Protein AF-A0AAD4BD67-F1 (afdb_monomer_lite)

Organism: NCBI:txid1328754

pLDDT: mean 85.81, std 10.61, range [54.81, 96.44]

Foldseek 3Di:
DDALLNQLVQQVVQLVVLVPPPPQPPDGSSPDDDDDDDDPLDDAPPPGHHLPPVCLPPPCDPVLVVDPSSVSRNNSNVVVVPDPDDDDDDDDPVVNVPVPVVVVVVCVSVVNDDDDPPCPVCPPPDDDDPDPVVVVVVCVVVQVVVCVVVVHDDDDDDDDD

Secondary structure (DSSP, 8-state):
--BHHHHHHHHHHHHHHTTTSTTT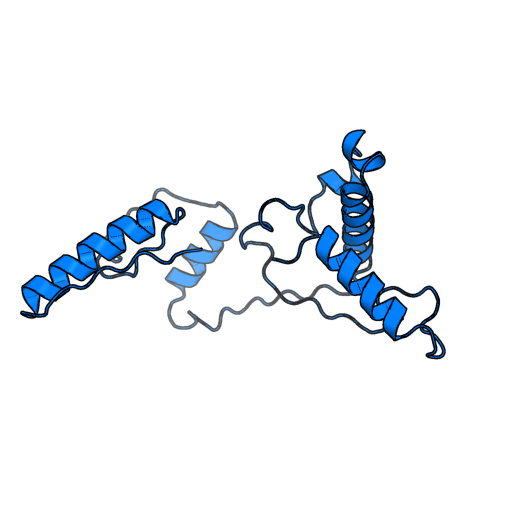TTSGGGG--------TTSPPPTTS-BTT-THHHH---HHHHH-HHHHHHHHHHHHHHT----------STTTT-HHHHHHHHHHHTT-PPP--GGGGGTTSPPP-S-HHHHHHHHHHHHHHHHHHHT----------

Sequence (161 aa):
MVSAELLCQISERISQAKQACPGAAGKPFGGINIIYAGDLGQLRPVASSALYASNLLGRLAPSTKESIRGHRGLFGAALWQQLTHVIELKQNVRAITDPFYVDLLNRFRRLQLDAPTEYQTLCDAPVIFGSRRLRDLYNTIRARQFAEQTN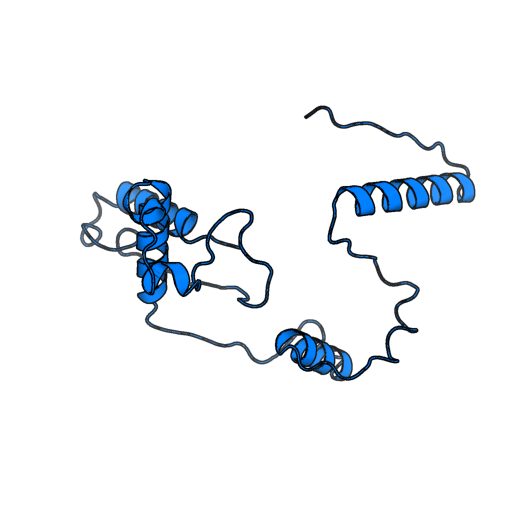QTYHFYLARD

Radius of gyration: 22.87 Å; chains: 1; bounding box: 49×38×62 Å

Structure (mmCIF, N/CA/C/O backbone):
data_AF-A0AAD4BD67-F1
#
_entry.id   AF-A0AAD4BD67-F1
#
loop_
_atom_site.group_PDB
_atom_site.id
_atom_site.type_symbol
_atom_site.label_atom_id
_atom_site.label_alt_id
_atom_site.label_comp_id
_atom_site.label_asym_id
_atom_site.label_entity_id
_atom_site.label_seq_id
_atom_site.pdbx_PDB_ins_code
_atom_site.Cartn_x
_atom_site.Cartn_y
_atom_site.Cartn_z
_atom_site.occupancy
_atom_site.B_iso_or_equiv
_atom_site.auth_seq_id
_atom_site.auth_comp_id
_atom_site.auth_asym_id
_atom_site.auth_atom_id
_atom_site.pdbx_PDB_model_num
ATOM 1 N N . MET A 1 1 ? 0.071 1.001 -0.636 1.00 82.44 1 MET A N 1
ATOM 2 C CA . MET A 1 1 ? 0.049 1.106 -2.112 1.00 82.44 1 MET A CA 1
ATOM 3 C C . MET A 1 1 ? 1.441 0.937 -2.660 1.00 82.44 1 MET A C 1
ATOM 5 O O . MET A 1 1 ? 2.396 1.316 -1.995 1.00 82.44 1 MET A O 1
ATOM 9 N N . VAL A 1 2 ? 1.530 0.441 -3.887 1.00 90.12 2 VAL A N 1
ATOM 10 C CA . VAL A 1 2 ? 2.770 0.411 -4.660 1.00 90.12 2 VAL A CA 1
ATOM 11 C C . VAL A 1 2 ? 2.937 1.751 -5.374 1.00 90.12 2 VAL A C 1
ATOM 13 O O . VAL A 1 2 ? 1.989 2.251 -5.982 1.00 90.12 2 VAL A O 1
ATOM 16 N N . SER A 1 3 ? 4.120 2.351 -5.271 1.00 92.81 3 SER A N 1
ATOM 17 C CA . SER A 1 3 ? 4.479 3.526 -6.061 1.00 92.81 3 SER A CA 1
ATOM 18 C C . SER A 1 3 ? 5.110 3.142 -7.393 1.00 92.81 3 SER A C 1
ATOM 20 O O . SER A 1 3 ? 5.623 2.034 -7.553 1.00 92.81 3 SER A O 1
ATOM 22 N N . ALA A 1 4 ? 5.129 4.081 -8.338 1.00 92.19 4 ALA A N 1
ATOM 23 C CA . ALA A 1 4 ? 5.820 3.887 -9.610 1.00 92.19 4 ALA A CA 1
ATOM 24 C C . ALA A 1 4 ? 7.319 3.607 -9.416 1.00 92.19 4 ALA A C 1
ATOM 26 O O . ALA A 1 4 ? 7.874 2.683 -10.003 1.00 92.19 4 ALA A O 1
ATOM 27 N N . GLU A 1 5 ? 7.952 4.329 -8.495 1.00 92.75 5 GLU A N 1
ATOM 28 C CA . GLU A 1 5 ? 9.361 4.137 -8.142 1.00 92.75 5 GLU A CA 1
ATOM 29 C C . GLU A 1 5 ? 9.639 2.709 -7.649 1.00 92.75 5 GLU A C 1
ATOM 31 O O . GLU A 1 5 ? 10.611 2.086 -8.077 1.00 92.75 5 GLU A O 1
ATOM 36 N N . LEU A 1 6 ? 8.772 2.179 -6.778 1.00 94.81 6 LEU A N 1
ATOM 37 C CA . LEU A 1 6 ? 8.898 0.822 -6.252 1.00 94.81 6 LEU A CA 1
ATOM 38 C C . LEU A 1 6 ? 8.665 -0.228 -7.344 1.00 94.81 6 LEU A C 1
ATOM 40 O O . LEU A 1 6 ? 9.394 -1.213 -7.404 1.00 94.81 6 LEU A O 1
ATOM 44 N N . LEU A 1 7 ? 7.687 -0.018 -8.231 1.00 95.06 7 LEU A N 1
ATOM 45 C CA . LEU A 1 7 ? 7.420 -0.948 -9.328 1.00 95.06 7 LEU A CA 1
ATOM 46 C C . LEU A 1 7 ? 8.609 -1.059 -10.290 1.00 95.06 7 LEU A C 1
ATOM 48 O O . LEU A 1 7 ? 8.975 -2.162 -10.695 1.00 95.06 7 LEU A O 1
ATOM 52 N N . CYS A 1 8 ? 9.241 0.074 -10.606 1.00 95.00 8 CYS A N 1
ATOM 53 C CA . CYS A 1 8 ? 10.472 0.106 -11.389 1.00 95.00 8 CYS A CA 1
ATOM 54 C C . CYS A 1 8 ? 11.573 -0.729 -10.719 1.00 95.00 8 CYS A C 1
ATOM 56 O O . CYS A 1 8 ? 12.133 -1.617 -11.359 1.00 95.00 8 CYS A O 1
ATOM 58 N N . GLN A 1 9 ? 11.808 -0.530 -9.418 1.00 95.94 9 GLN A N 1
ATOM 59 C CA . GLN A 1 9 ? 12.798 -1.310 -8.669 1.00 95.94 9 GLN A CA 1
ATOM 60 C C . GLN A 1 9 ? 12.484 -2.810 -8.673 1.00 95.94 9 GLN A C 1
ATOM 62 O O . GLN A 1 9 ? 13.386 -3.620 -8.867 1.00 95.94 9 GLN A O 1
ATOM 67 N N . ILE A 1 10 ? 11.218 -3.197 -8.492 1.00 96.06 10 ILE A N 1
ATOM 68 C CA . ILE A 1 10 ? 10.801 -4.604 -8.553 1.00 96.06 10 ILE A CA 1
ATOM 69 C C . ILE A 1 10 ? 11.133 -5.196 -9.927 1.00 96.06 10 ILE A C 1
ATOM 71 O O . ILE A 1 10 ? 11.765 -6.250 -9.997 1.00 96.06 10 ILE A O 1
ATOM 75 N N . SER A 1 11 ? 10.771 -4.509 -11.016 1.00 96.44 11 SER A N 1
ATOM 76 C CA . SER A 1 11 ? 11.096 -4.962 -12.372 1.00 96.44 11 SER A CA 1
ATOM 77 C C . SER A 1 11 ? 12.604 -5.094 -12.576 1.00 96.44 11 SER A C 1
ATOM 79 O O . SER A 1 11 ? 13.051 -6.125 -13.067 1.00 96.44 11 SER A O 1
ATOM 81 N N . GLU A 1 12 ? 13.396 -4.096 -12.173 1.00 95.62 12 GLU A N 1
ATOM 82 C CA . GLU A 1 12 ? 14.861 -4.129 -12.283 1.00 95.62 12 GLU A CA 1
ATOM 83 C C . GLU A 1 12 ? 15.453 -5.347 -11.566 1.00 95.62 12 GLU A C 1
ATOM 85 O O . GLU A 1 12 ? 16.243 -6.084 -12.155 1.00 95.62 12 GLU A O 1
ATOM 90 N N . ARG A 1 13 ? 15.050 -5.593 -10.312 1.00 96.38 13 ARG A N 1
ATOM 91 C CA . ARG A 1 13 ? 15.582 -6.702 -9.506 1.00 96.38 13 ARG A CA 1
ATOM 92 C C . ARG A 1 13 ? 15.195 -8.065 -10.066 1.00 96.38 13 ARG A C 1
ATOM 94 O O . ARG A 1 13 ? 16.034 -8.961 -10.099 1.00 96.38 13 ARG A O 1
ATOM 101 N N . ILE A 1 14 ? 13.961 -8.221 -10.542 1.00 95.88 14 ILE A N 1
ATOM 102 C CA . ILE A 1 14 ? 13.519 -9.476 -11.161 1.00 95.88 14 ILE A CA 1
ATOM 103 C C . ILE A 1 14 ? 14.236 -9.691 -12.497 1.00 95.88 14 ILE A C 1
ATOM 105 O O . ILE A 1 14 ? 14.739 -10.786 -12.748 1.00 95.88 14 ILE A O 1
ATOM 109 N N . SER A 1 15 ? 14.341 -8.656 -13.335 1.00 95.25 15 SER A N 1
ATOM 110 C CA . SER A 1 15 ? 15.084 -8.737 -14.594 1.00 95.25 15 SER A CA 1
ATOM 111 C C . SER A 1 15 ? 16.546 -9.107 -14.356 1.00 95.25 15 SER A C 1
ATOM 113 O O . SER A 1 15 ? 17.064 -9.959 -15.068 1.00 95.25 15 SER A O 1
ATOM 115 N N . GLN A 1 16 ? 17.190 -8.532 -13.331 1.00 94.62 16 GLN A N 1
ATOM 116 C CA . GLN A 1 16 ? 18.556 -8.880 -12.922 1.00 94.62 16 GLN A CA 1
ATOM 117 C C . GLN A 1 16 ? 18.684 -10.346 -12.506 1.00 94.62 16 GLN A C 1
ATOM 119 O O . GLN A 1 16 ? 19.558 -11.050 -13.005 1.00 94.62 16 GLN A O 1
ATOM 124 N N . ALA A 1 17 ? 17.781 -10.832 -11.656 1.00 94.75 17 ALA A N 1
ATOM 125 C CA . ALA A 1 17 ? 17.794 -12.222 -11.208 1.00 94.75 17 ALA A CA 1
ATOM 126 C C . ALA A 1 17 ? 17.586 -13.228 -12.356 1.00 94.75 17 ALA A C 1
ATOM 128 O O . ALA A 1 17 ? 18.055 -14.360 -12.278 1.00 94.75 17 ALA A O 1
ATOM 129 N N . LYS A 1 18 ? 16.896 -12.826 -13.430 1.00 94.56 18 LYS A N 1
ATOM 130 C CA . LYS A 1 18 ? 16.558 -13.693 -14.568 1.00 94.56 18 LYS A CA 1
ATOM 131 C C . LYS A 1 18 ? 17.461 -13.517 -15.790 1.00 94.56 18 LYS A C 1
ATOM 133 O O . LYS A 1 18 ? 17.164 -14.113 -16.820 1.00 94.56 18 LYS A O 1
ATOM 138 N N . GLN A 1 19 ? 18.549 -12.746 -15.715 1.00 89.00 19 GLN A N 1
ATOM 139 C CA . GLN A 1 19 ? 19.377 -12.423 -16.892 1.00 89.00 19 GLN A CA 1
ATOM 140 C C . GLN A 1 19 ? 19.888 -13.655 -17.655 1.00 89.00 19 GLN A C 1
ATOM 142 O O . GLN A 1 19 ? 19.953 -13.623 -18.879 1.00 89.00 19 GLN A O 1
ATOM 147 N N . ALA A 1 20 ? 20.207 -14.745 -16.951 1.00 89.88 20 ALA A N 1
ATOM 148 C CA . ALA A 1 20 ? 20.696 -15.984 -17.557 1.00 89.88 20 ALA A CA 1
ATOM 149 C C . ALA A 1 20 ? 19.585 -16.871 -18.158 1.00 89.88 20 ALA A C 1
ATOM 151 O O . ALA A 1 20 ? 19.879 -17.877 -18.801 1.00 89.88 20 ALA A O 1
ATOM 152 N N . CYS A 1 21 ? 18.307 -16.542 -17.944 1.00 90.81 21 CYS A N 1
ATOM 153 C CA . CYS A 1 21 ? 17.197 -17.337 -18.455 1.00 90.81 21 CYS A CA 1
ATOM 154 C C . CYS A 1 21 ? 16.932 -17.023 -19.941 1.00 90.81 21 CYS A C 1
ATOM 156 O O . CYS A 1 21 ? 16.760 -15.851 -20.300 1.00 90.81 21 CYS A O 1
ATOM 158 N N . PRO A 1 22 ? 16.789 -18.045 -20.806 1.00 88.56 22 PRO A N 1
ATOM 159 C CA . PRO A 1 22 ? 16.344 -17.849 -22.181 1.00 88.56 22 PRO A CA 1
ATOM 160 C C . PRO A 1 22 ? 15.022 -17.072 -22.239 1.00 88.56 22 PRO A C 1
ATOM 162 O O . PRO A 1 22 ? 14.064 -17.384 -21.534 1.00 88.56 22 PRO A O 1
ATOM 165 N N . GLY A 1 23 ? 14.972 -16.033 -23.074 1.00 84.81 23 GLY A N 1
ATOM 166 C CA . GLY A 1 23 ? 13.769 -15.222 -23.277 1.00 84.81 23 GLY A CA 1
ATOM 167 C C . GLY A 1 23 ? 13.478 -14.163 -22.205 1.00 84.81 23 GLY A C 1
ATOM 168 O O . GLY A 1 23 ? 12.449 -13.496 -22.334 1.00 84.81 23 GLY A O 1
ATOM 169 N N . ALA A 1 24 ? 14.348 -13.981 -21.203 1.00 89.44 24 ALA A N 1
ATOM 170 C CA . ALA A 1 24 ? 14.218 -12.943 -20.171 1.00 89.44 24 ALA A CA 1
ATOM 171 C C . ALA A 1 24 ? 14.899 -11.611 -20.538 1.00 89.44 24 ALA A C 1
ATOM 173 O O . ALA A 1 24 ? 14.484 -10.551 -20.064 1.00 89.44 24 ALA A O 1
ATOM 174 N N . ALA A 1 25 ? 15.936 -11.656 -21.380 1.00 86.62 25 ALA A N 1
ATOM 175 C CA . ALA A 1 25 ? 16.728 -10.486 -21.748 1.00 86.62 25 ALA A CA 1
ATOM 176 C C . ALA A 1 25 ? 15.862 -9.381 -22.380 1.00 86.62 25 ALA A C 1
ATOM 178 O O . ALA A 1 25 ? 15.068 -9.634 -23.285 1.00 86.62 25 ALA A O 1
ATOM 179 N N . GLY A 1 26 ? 16.011 -8.152 -21.876 1.00 85.56 26 GLY A N 1
ATOM 180 C CA . GLY A 1 26 ? 15.312 -6.966 -22.381 1.00 85.56 26 GLY A CA 1
ATOM 181 C C . GLY A 1 26 ? 13.809 -6.903 -22.084 1.00 85.56 26 GLY A C 1
ATOM 182 O O . GLY A 1 26 ? 13.175 -5.912 -22.438 1.00 85.56 26 GLY A O 1
ATOM 183 N N . LYS A 1 27 ? 13.222 -7.913 -21.426 1.00 92.25 27 LYS A N 1
ATOM 184 C CA . LYS A 1 27 ? 11.793 -7.913 -21.095 1.00 92.25 27 LYS A CA 1
ATOM 185 C C . LYS A 1 27 ? 11.526 -7.304 -19.711 1.00 92.25 27 LYS A C 1
ATOM 187 O O . LYS A 1 27 ? 12.299 -7.551 -18.777 1.00 92.25 27 LYS A O 1
ATOM 192 N N . PRO A 1 28 ? 10.416 -6.560 -19.544 1.00 92.88 28 PRO A N 1
ATOM 193 C CA . PRO A 1 28 ? 9.897 -6.181 -18.231 1.00 92.88 28 PRO A CA 1
ATOM 194 C C . PRO A 1 28 ? 9.819 -7.388 -17.294 1.00 92.88 28 PRO A C 1
ATOM 196 O O . PRO A 1 28 ? 9.441 -8.479 -17.726 1.00 92.88 28 PRO A O 1
ATOM 199 N N . PHE A 1 29 ? 10.195 -7.202 -16.027 1.00 95.12 29 PHE A N 1
ATOM 200 C CA . PHE A 1 29 ? 10.187 -8.256 -15.004 1.00 95.12 29 PHE A CA 1
ATOM 201 C C . PHE A 1 29 ? 10.905 -9.559 -15.427 1.00 95.12 29 PHE A C 1
ATOM 203 O O . PHE A 1 29 ? 10.522 -10.656 -15.026 1.00 95.12 29 PHE A O 1
ATOM 210 N N . GLY A 1 30 ? 11.918 -9.481 -16.292 1.00 94.81 30 GLY A N 1
ATOM 211 C CA . GLY A 1 30 ? 12.613 -10.656 -16.825 1.00 94.81 30 GLY A CA 1
ATOM 212 C C . GLY A 1 30 ? 11.690 -11.632 -17.564 1.00 94.81 30 GLY A C 1
ATOM 213 O O . GLY A 1 30 ? 11.921 -12.842 -17.532 1.00 94.81 30 GLY A O 1
ATOM 214 N N . GLY A 1 31 ? 10.620 -11.124 -18.183 1.00 93.81 31 GLY A N 1
ATOM 215 C CA . GLY A 1 31 ? 9.692 -11.900 -19.004 1.00 93.81 31 GLY A CA 1
ATOM 216 C C . GLY A 1 31 ? 8.669 -12.731 -18.230 1.00 93.81 31 GLY A C 1
ATOM 217 O O . GLY A 1 31 ? 8.065 -13.619 -18.827 1.00 93.81 31 GLY A O 1
ATOM 218 N N . ILE A 1 32 ? 8.473 -12.487 -16.930 1.00 93.19 32 ILE A N 1
ATOM 219 C CA . ILE A 1 32 ? 7.404 -13.152 -16.171 1.00 93.19 32 ILE A CA 1
ATOM 220 C C . ILE A 1 32 ? 6.064 -12.436 -16.349 1.00 93.19 32 ILE A C 1
ATOM 222 O O . ILE A 1 32 ? 6.005 -11.218 -16.512 1.00 93.19 32 ILE A O 1
ATOM 226 N N . ASN A 1 33 ? 4.982 -13.202 -16.239 1.00 93.44 33 ASN A N 1
ATOM 227 C CA . ASN A 1 33 ? 3.638 -12.644 -16.175 1.00 93.44 33 ASN A CA 1
ATOM 228 C C . ASN A 1 33 ? 3.409 -12.003 -14.802 1.00 93.44 33 ASN A C 1
ATOM 230 O O . ASN A 1 33 ? 3.680 -12.622 -13.772 1.00 93.44 33 ASN A O 1
ATOM 234 N N . ILE A 1 34 ? 2.888 -10.777 -14.794 1.00 94.31 34 ILE A N 1
ATOM 235 C CA . ILE A 1 34 ? 2.567 -10.037 -13.573 1.00 94.31 34 ILE A CA 1
ATOM 236 C C . ILE A 1 34 ? 1.056 -9.895 -13.454 1.00 94.31 34 ILE A C 1
ATOM 238 O O . ILE A 1 34 ? 0.393 -9.431 -14.379 1.00 94.31 34 ILE A O 1
ATOM 242 N N . ILE A 1 35 ? 0.528 -10.257 -12.286 1.00 95.25 35 ILE A N 1
ATOM 243 C CA . ILE A 1 35 ? -0.860 -10.002 -11.908 1.00 95.25 35 ILE A CA 1
ATOM 244 C C . ILE A 1 35 ? -0.848 -8.919 -10.836 1.00 95.25 35 ILE A C 1
ATOM 246 O O . ILE A 1 35 ? -0.312 -9.113 -9.745 1.00 95.25 35 ILE A O 1
ATOM 250 N N . TYR A 1 36 ? -1.455 -7.779 -11.150 1.00 92.81 36 TYR A N 1
ATOM 251 C CA . TYR A 1 36 ? -1.698 -6.724 -10.178 1.00 92.81 36 TYR A CA 1
ATOM 252 C C . TYR A 1 36 ? -3.080 -6.924 -9.567 1.00 92.81 36 TYR A C 1
ATOM 254 O O . TYR A 1 36 ? -4.066 -7.056 -10.287 1.00 92.81 36 TYR A O 1
ATOM 262 N N . ALA A 1 37 ? -3.154 -6.911 -8.241 1.00 94.25 37 ALA A N 1
ATOM 263 C CA . ALA A 1 37 ? -4.412 -6.963 -7.513 1.00 94.25 37 ALA A CA 1
ATOM 264 C C . ALA A 1 37 ? -4.430 -5.854 -6.464 1.00 94.25 37 ALA A C 1
ATOM 266 O O . ALA A 1 37 ? -3.453 -5.640 -5.744 1.00 94.25 37 ALA A O 1
ATOM 267 N N . GLY A 1 38 ? -5.540 -5.130 -6.387 1.00 92.06 38 GLY A N 1
ATOM 268 C CA . GLY A 1 38 ? -5.689 -4.046 -5.434 1.00 92.06 38 GLY A CA 1
ATOM 269 C C . GLY A 1 38 ? -6.871 -3.150 -5.746 1.00 92.06 38 GLY A C 1
ATOM 270 O O . GLY A 1 38 ? -7.643 -3.393 -6.670 1.00 92.06 38 GLY A O 1
ATOM 271 N N . ASP A 1 39 ? -6.980 -2.095 -4.952 1.00 90.44 39 ASP A N 1
ATOM 272 C CA . ASP A 1 39 ? -8.042 -1.113 -5.057 1.00 90.44 39 ASP A CA 1
ATOM 273 C C . ASP A 1 39 ? -7.443 0.292 -5.253 1.00 90.44 39 ASP A C 1
ATOM 275 O O . ASP A 1 39 ? -6.734 0.809 -4.388 1.00 90.44 39 ASP A O 1
ATOM 279 N N . LEU A 1 40 ? -7.743 0.912 -6.401 1.00 87.31 40 LEU A N 1
ATOM 280 C CA . LEU A 1 40 ? -7.269 2.253 -6.767 1.00 87.31 40 LEU A CA 1
ATOM 281 C C . LEU A 1 40 ? -7.924 3.386 -5.958 1.00 87.31 40 LEU A C 1
ATOM 283 O O . LEU A 1 40 ? -7.381 4.487 -5.934 1.00 87.31 40 LEU A O 1
ATOM 287 N N . GLY A 1 41 ? -9.056 3.120 -5.298 1.00 84.31 41 GLY A N 1
ATOM 288 C CA . GLY A 1 41 ? -9.750 4.055 -4.407 1.00 84.31 41 GLY A CA 1
ATOM 289 C C . GLY A 1 41 ? -9.174 4.108 -2.989 1.00 84.31 41 GLY A C 1
ATOM 290 O O . GLY A 1 41 ? -9.680 4.847 -2.150 1.00 84.31 41 GLY A O 1
ATOM 291 N N . GLN A 1 42 ? -8.130 3.327 -2.697 1.00 86.00 42 GLN A N 1
ATOM 292 C CA . GLN A 1 42 ? -7.402 3.450 -1.437 1.00 86.00 42 GLN A CA 1
ATOM 293 C C . GLN A 1 42 ? -6.541 4.730 -1.416 1.00 86.00 42 GLN A C 1
ATOM 295 O O . GLN A 1 42 ? -6.480 5.484 -2.387 1.00 86.00 42 GLN A O 1
ATOM 300 N N . LEU A 1 43 ? -5.851 4.980 -0.295 1.00 89.12 43 LEU A N 1
ATOM 301 C CA . LEU A 1 43 ? -4.894 6.088 -0.162 1.00 89.12 43 LEU A CA 1
ATOM 302 C C . LEU A 1 43 ? -3.850 6.094 -1.304 1.00 89.12 43 LEU A C 1
ATOM 304 O O . LEU A 1 43 ? -3.723 5.166 -2.096 1.00 89.12 43 LEU A O 1
ATOM 308 N N . ARG A 1 44 ? -3.062 7.158 -1.424 1.00 89.56 44 ARG A N 1
ATOM 309 C CA . ARG A 1 44 ? -1.911 7.155 -2.343 1.00 89.56 44 ARG A CA 1
ATOM 310 C C . ARG A 1 44 ? -0.670 6.611 -1.627 1.00 89.56 44 ARG A C 1
ATOM 312 O O . ARG A 1 44 ? -0.627 6.655 -0.396 1.00 89.56 44 ARG A O 1
ATOM 319 N N . PRO A 1 45 ? 0.347 6.110 -2.357 1.00 90.69 45 PRO A N 1
ATOM 320 C CA . PRO A 1 45 ? 1.639 5.800 -1.753 1.00 90.69 45 PRO A CA 1
ATOM 321 C C . PRO A 1 45 ? 2.167 6.987 -0.938 1.00 90.69 45 PRO A C 1
ATOM 323 O O . PRO A 1 45 ? 2.054 8.139 -1.358 1.00 90.69 45 PRO A O 1
ATOM 326 N N . VAL A 1 46 ? 2.743 6.710 0.231 1.00 87.75 46 VAL A N 1
ATOM 327 C CA . VAL A 1 46 ? 3.250 7.761 1.120 1.00 87.75 46 VAL A CA 1
ATOM 328 C C . VAL A 1 46 ? 4.457 8.434 0.475 1.00 87.75 46 VAL A C 1
ATOM 330 O O . VAL A 1 46 ? 5.401 7.758 0.069 1.00 87.75 46 VAL A O 1
ATOM 333 N N . ALA A 1 47 ? 4.413 9.767 0.387 1.00 83.62 47 ALA A N 1
ATOM 334 C CA . ALA A 1 47 ? 5.494 10.612 -0.122 1.00 83.62 47 ALA A CA 1
ATOM 335 C C . ALA A 1 47 ? 6.043 10.199 -1.501 1.00 83.62 47 ALA A C 1
ATOM 337 O O . ALA A 1 47 ? 7.199 10.485 -1.799 1.00 83.62 47 ALA A O 1
ATOM 338 N N . SER A 1 48 ? 5.251 9.518 -2.334 1.00 82.62 48 SER A N 1
ATOM 339 C CA . SER A 1 48 ? 5.675 8.968 -3.623 1.00 82.62 48 SER A CA 1
ATOM 340 C C . SER A 1 48 ? 4.528 8.994 -4.636 1.00 82.62 48 SER A C 1
ATOM 342 O O . SER A 1 48 ? 3.358 9.134 -4.276 1.00 82.62 48 SER A O 1
ATOM 344 N N . SER A 1 49 ? 4.862 8.880 -5.919 1.00 85.06 49 SER A N 1
ATOM 345 C CA . SER A 1 49 ? 3.885 8.967 -7.002 1.00 85.06 49 SER A CA 1
ATOM 346 C C . SER A 1 49 ? 3.105 7.661 -7.169 1.00 85.06 49 SER A C 1
ATOM 348 O O . SER A 1 49 ? 3.680 6.569 -7.237 1.00 85.06 49 SER A O 1
ATOM 350 N N . ALA A 1 50 ? 1.778 7.779 -7.259 1.00 87.69 50 ALA A N 1
ATOM 351 C CA . ALA A 1 50 ? 0.897 6.661 -7.585 1.00 87.69 50 ALA A CA 1
ATOM 352 C C . ALA A 1 50 ? 1.123 6.180 -9.028 1.00 87.69 50 ALA A C 1
ATOM 354 O O . ALA A 1 50 ? 1.447 6.974 -9.907 1.00 87.69 50 ALA A O 1
ATOM 355 N N . LEU A 1 51 ? 0.900 4.886 -9.274 1.00 86.38 51 LEU A N 1
ATOM 356 C CA . LEU A 1 51 ? 1.075 4.261 -10.594 1.00 86.38 51 LEU A CA 1
ATOM 357 C C . LEU A 1 51 ? 0.207 4.896 -11.687 1.00 86.38 51 LEU A C 1
ATOM 359 O O . LEU A 1 51 ? 0.635 5.040 -12.827 1.00 86.38 51 LEU A O 1
ATOM 363 N N . TYR A 1 52 ? -1.001 5.310 -11.315 1.00 81.12 52 TYR A N 1
ATOM 364 C CA . TYR A 1 52 ? -1.995 5.911 -12.200 1.00 81.12 52 TYR A CA 1
ATOM 365 C C . TYR A 1 52 ? -1.915 7.446 -12.252 1.00 81.12 52 TYR A C 1
ATOM 367 O O . TYR A 1 52 ? -2.819 8.094 -12.776 1.00 81.12 52 TYR A O 1
ATOM 375 N N . ALA A 1 53 ? -0.878 8.058 -11.670 1.00 77.75 53 ALA A N 1
ATOM 376 C CA . ALA A 1 53 ? -0.775 9.508 -11.615 1.00 77.75 53 ALA A CA 1
ATOM 377 C C . ALA A 1 53 ? -0.471 10.080 -13.014 1.00 77.75 53 ALA A C 1
ATOM 379 O O . ALA A 1 53 ? 0.632 9.939 -13.542 1.00 77.75 53 ALA A O 1
ATOM 380 N N . SER A 1 54 ? -1.461 10.746 -13.614 1.00 63.62 54 SER A N 1
ATOM 381 C CA . SER A 1 54 ? -1.384 11.313 -14.970 1.00 63.62 54 SER A CA 1
ATOM 382 C C . SER A 1 54 ? -0.305 12.390 -15.126 1.00 63.62 54 SER A C 1
ATOM 384 O O . SER A 1 54 ? 0.212 12.608 -16.222 1.00 63.62 54 SER A O 1
ATOM 386 N N . ASN A 1 55 ? 0.083 13.038 -14.025 1.00 64.75 55 ASN A N 1
ATOM 387 C CA . ASN A 1 55 ? 1.125 14.061 -13.996 1.00 64.75 55 ASN A CA 1
ATOM 388 C C . ASN A 1 55 ? 2.527 13.521 -14.321 1.00 64.75 55 ASN A C 1
ATOM 390 O O . ASN A 1 55 ? 3.342 14.290 -14.821 1.00 64.75 55 ASN A O 1
ATOM 394 N N . LEU A 1 56 ? 2.801 12.230 -14.096 1.00 60.97 56 LEU A N 1
ATOM 395 C CA . LEU A 1 56 ? 4.082 11.625 -14.468 1.00 60.97 56 LEU A CA 1
ATOM 396 C C . LEU A 1 56 ? 4.269 11.580 -15.989 1.00 60.97 56 LEU A C 1
ATOM 398 O O . LEU A 1 56 ? 5.375 11.784 -16.470 1.00 60.97 56 LEU A O 1
ATOM 402 N N . LEU A 1 57 ? 3.198 11.350 -16.752 1.00 63.66 57 LEU A N 1
ATOM 403 C CA . LEU A 1 57 ? 3.277 11.156 -18.204 1.00 63.66 57 LEU A CA 1
ATOM 404 C C . LEU A 1 57 ? 2.912 12.418 -19.002 1.00 63.66 57 LEU A C 1
ATOM 406 O O . LEU A 1 57 ? 3.457 12.636 -20.078 1.00 63.66 57 LEU A O 1
ATOM 410 N N . GLY A 1 58 ? 2.015 13.265 -18.483 1.00 58.84 58 GLY A N 1
ATOM 411 C CA . GLY A 1 58 ? 1.473 14.409 -19.228 1.00 58.84 58 GLY A CA 1
ATOM 412 C C . GLY A 1 58 ? 2.257 15.720 -19.103 1.00 58.84 58 GLY A C 1
ATOM 413 O O . GLY A 1 58 ? 2.170 16.566 -19.991 1.00 58.84 58 GLY A O 1
ATOM 414 N N . ARG A 1 59 ? 3.015 15.928 -18.016 1.00 59.03 59 ARG A N 1
ATOM 415 C CA . ARG A 1 59 ? 3.808 17.152 -17.789 1.00 59.03 59 ARG A CA 1
ATOM 416 C C . ARG A 1 59 ? 5.083 16.833 -17.018 1.00 59.03 59 ARG A C 1
ATOM 418 O O . ARG A 1 59 ? 5.118 16.900 -15.793 1.00 59.03 59 ARG A O 1
ATOM 425 N N . LEU A 1 60 ? 6.147 16.520 -17.756 1.00 63.94 60 LEU A N 1
ATOM 426 C CA . LEU A 1 60 ? 7.477 16.310 -17.190 1.00 63.94 60 LEU A CA 1
ATOM 427 C C . LEU A 1 60 ? 8.024 17.626 -16.626 1.00 63.94 60 LEU A C 1
ATOM 429 O O . LEU A 1 60 ? 8.588 18.436 -17.365 1.00 63.94 60 LEU A O 1
ATOM 433 N N . ALA A 1 61 ? 7.868 17.834 -15.319 1.00 66.12 61 ALA A N 1
ATOM 434 C CA . ALA A 1 61 ? 8.551 18.918 -14.626 1.00 66.12 61 ALA A CA 1
ATOM 435 C C . ALA A 1 61 ? 10.080 18.751 -14.778 1.00 66.12 61 ALA A C 1
ATOM 437 O O . ALA A 1 61 ? 10.561 17.612 -14.766 1.00 66.12 61 ALA A O 1
ATOM 438 N N . PRO A 1 62 ? 10.863 19.842 -14.877 1.00 60.97 62 PRO A N 1
ATOM 439 C CA . PRO A 1 62 ? 12.323 19.768 -15.007 1.00 60.97 62 PRO A CA 1
ATOM 440 C C . PRO A 1 62 ? 12.978 18.897 -13.922 1.00 60.97 62 PRO A C 1
ATOM 442 O O . PRO A 1 62 ? 13.770 18.010 -14.224 1.00 60.97 62 PRO A O 1
ATOM 445 N N . SER A 1 63 ? 12.513 19.018 -12.674 1.00 60.06 63 SER A N 1
ATOM 446 C CA . SER A 1 63 ? 12.971 18.216 -11.528 1.00 60.06 63 SER A CA 1
ATOM 447 C C . SER A 1 63 ? 12.736 16.702 -11.666 1.00 60.06 63 SER A C 1
ATOM 449 O O . SER A 1 63 ? 13.420 15.894 -11.033 1.00 60.06 63 SER A O 1
ATOM 451 N N . THR A 1 64 ? 11.778 16.289 -12.501 1.00 63.03 64 THR A N 1
ATOM 452 C CA . THR A 1 64 ? 11.509 14.872 -12.804 1.00 63.03 64 THR A CA 1
ATOM 453 C C . THR A 1 64 ? 12.490 14.325 -13.845 1.00 63.03 64 THR A C 1
ATOM 455 O O . THR A 1 64 ? 12.809 13.142 -13.801 1.00 63.03 64 THR A O 1
ATOM 458 N N . LYS A 1 65 ? 12.999 15.178 -14.745 1.00 64.94 65 LYS A N 1
ATOM 459 C CA . LYS A 1 65 ? 13.991 14.812 -15.772 1.00 64.94 65 LYS A CA 1
ATOM 460 C C . LYS A 1 65 ? 15.422 14.762 -15.233 1.00 64.94 65 LYS A C 1
ATOM 462 O O . LYS A 1 65 ? 16.272 14.105 -15.810 1.00 64.94 65 LYS A O 1
ATOM 467 N N . GLU A 1 66 ? 15.699 15.474 -14.146 1.00 71.94 66 GLU A N 1
ATOM 468 C CA . GLU A 1 66 ? 17.062 15.585 -13.610 1.00 71.94 66 GLU A CA 1
ATOM 469 C C . GLU A 1 66 ? 17.333 14.624 -12.444 1.00 71.94 66 GLU A C 1
ATOM 471 O O . GLU A 1 66 ? 18.485 14.391 -12.083 1.00 71.94 66 GLU A O 1
ATOM 476 N N . SER A 1 67 ? 16.294 14.019 -11.855 1.00 83.81 67 SER A N 1
ATOM 477 C CA . SER A 1 67 ? 16.445 13.136 -10.695 1.00 83.81 67 SER A CA 1
ATOM 478 C C . SER A 1 67 ? 16.312 11.651 -11.049 1.00 83.81 67 SER A C 1
ATOM 480 O O . SER A 1 67 ? 15.378 11.228 -11.729 1.00 83.81 67 SER A O 1
ATOM 482 N N . ILE A 1 68 ? 17.191 10.815 -10.476 1.00 84.44 68 ILE A N 1
ATOM 483 C CA . ILE A 1 68 ? 17.104 9.338 -10.551 1.00 84.44 68 ILE A CA 1
ATOM 484 C C . ILE A 1 68 ? 15.724 8.854 -10.092 1.00 84.44 68 ILE A C 1
ATOM 486 O O . ILE A 1 68 ? 15.138 7.933 -10.662 1.00 84.44 68 ILE A O 1
ATOM 490 N N . ARG A 1 69 ? 15.192 9.498 -9.051 1.00 84.56 69 ARG A N 1
ATOM 491 C CA . ARG A 1 69 ? 13.861 9.219 -8.523 1.00 84.56 69 ARG A CA 1
ATOM 492 C C . ARG A 1 69 ? 12.770 9.487 -9.563 1.00 84.56 69 ARG A C 1
ATOM 494 O O . ARG A 1 69 ? 11.909 8.631 -9.752 1.00 84.56 69 ARG A O 1
ATOM 501 N N . GLY A 1 70 ? 12.830 10.629 -10.247 1.00 84.12 70 GLY A N 1
ATOM 502 C CA . GLY A 1 70 ? 11.912 10.975 -11.328 1.00 84.12 70 GLY A CA 1
ATOM 503 C C . GLY A 1 70 ? 11.964 9.961 -12.468 1.00 84.12 70 GLY A C 1
ATOM 504 O O . GLY A 1 70 ? 10.922 9.430 -12.847 1.00 84.12 70 GLY A O 1
ATOM 505 N N . HIS A 1 71 ? 13.163 9.580 -12.918 1.00 87.12 71 HIS A N 1
ATOM 506 C CA . HIS A 1 71 ? 13.338 8.536 -13.934 1.00 87.12 71 HIS A CA 1
ATOM 507 C C . HIS A 1 71 ? 12.701 7.204 -13.533 1.00 87.12 71 HIS A C 1
ATOM 509 O O . HIS A 1 71 ? 11.933 6.635 -14.307 1.00 87.12 71 HIS A O 1
ATOM 515 N N . ARG A 1 72 ? 12.940 6.729 -12.304 1.00 90.50 72 ARG A N 1
ATOM 516 C CA . ARG A 1 72 ? 12.299 5.502 -11.800 1.00 90.50 72 ARG A CA 1
ATOM 517 C C . ARG A 1 72 ? 10.779 5.620 -11.750 1.00 90.50 72 ARG A C 1
ATOM 519 O O . ARG A 1 72 ? 10.083 4.666 -12.083 1.00 90.50 72 ARG A O 1
ATOM 526 N N . GLY A 1 73 ? 10.259 6.784 -11.365 1.00 89.69 73 GLY A N 1
ATOM 527 C CA . GLY A 1 73 ? 8.826 7.068 -11.414 1.00 89.69 73 GLY A CA 1
ATOM 528 C C . GLY A 1 73 ? 8.257 6.960 -12.832 1.00 89.69 73 GLY A C 1
ATOM 529 O O . GLY A 1 73 ? 7.220 6.332 -13.024 1.00 89.69 73 GLY A O 1
ATOM 530 N N . LEU A 1 74 ? 8.955 7.499 -13.833 1.00 88.50 74 LEU A N 1
ATOM 531 C CA . LEU A 1 74 ? 8.544 7.416 -15.238 1.00 88.50 74 LEU A CA 1
ATOM 532 C C . LEU A 1 74 ? 8.559 5.984 -15.765 1.00 88.50 74 LEU A C 1
ATOM 534 O O . LEU A 1 74 ? 7.564 5.538 -16.333 1.00 88.50 74 LEU A O 1
ATOM 538 N N . PHE A 1 75 ? 9.644 5.243 -15.531 1.00 90.19 75 PHE A N 1
ATOM 539 C CA . PHE A 1 75 ? 9.728 3.837 -15.929 1.00 90.19 75 PHE A CA 1
ATOM 540 C C . PHE A 1 75 ? 8.652 2.994 -15.244 1.00 90.19 75 PHE A C 1
ATOM 542 O O . PHE A 1 75 ? 7.994 2.192 -15.897 1.00 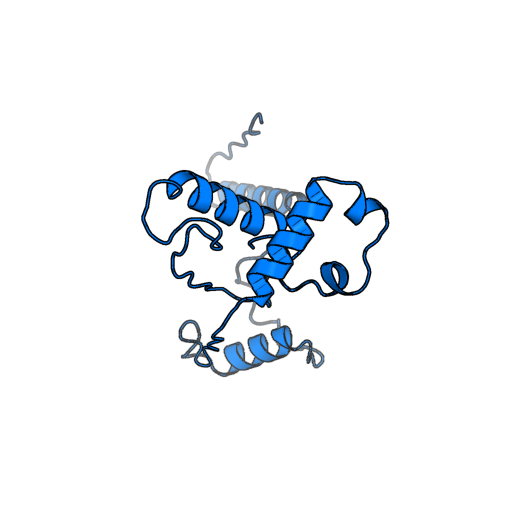90.19 75 PHE A O 1
ATOM 549 N N . GLY A 1 76 ? 8.413 3.212 -13.951 1.00 92.50 76 GLY A N 1
ATOM 550 C CA . GLY A 1 76 ? 7.340 2.546 -13.220 1.00 92.50 76 GLY A CA 1
ATOM 551 C C . GLY A 1 76 ? 5.950 2.828 -13.783 1.00 92.50 76 GLY A C 1
ATOM 552 O O . GLY A 1 76 ? 5.153 1.908 -13.947 1.00 92.50 76 GLY A O 1
ATOM 553 N N . ALA A 1 77 ? 5.659 4.087 -14.116 1.00 90.75 77 ALA A N 1
ATOM 554 C CA . ALA A 1 77 ? 4.395 4.456 -14.747 1.00 90.75 77 ALA A CA 1
ATOM 555 C C . ALA A 1 77 ? 4.260 3.830 -16.143 1.00 90.75 77 ALA A C 1
ATOM 557 O O . ALA A 1 77 ? 3.197 3.318 -16.480 1.00 90.75 77 ALA A O 1
ATOM 558 N N . ALA A 1 78 ? 5.338 3.800 -16.930 1.00 90.00 78 ALA A N 1
ATOM 559 C CA . ALA A 1 78 ? 5.352 3.142 -18.233 1.00 90.00 78 ALA A CA 1
ATOM 560 C C . ALA A 1 78 ? 5.110 1.627 -18.119 1.00 90.00 78 ALA A C 1
ATOM 562 O O . ALA A 1 78 ? 4.332 1.083 -18.896 1.00 90.00 78 ALA A O 1
ATOM 563 N N . LEU A 1 79 ? 5.704 0.954 -17.125 1.00 92.75 79 LEU A N 1
ATOM 564 C CA . LEU A 1 79 ? 5.446 -0.463 -16.835 1.00 92.75 79 LEU A CA 1
ATOM 565 C C . LEU A 1 79 ? 3.971 -0.717 -16.501 1.00 92.75 79 LEU A C 1
ATOM 567 O O . LEU A 1 79 ? 3.394 -1.694 -16.968 1.00 92.75 79 LEU A O 1
ATOM 571 N N . TRP A 1 80 ? 3.345 0.173 -15.728 1.00 92.12 80 TRP A N 1
ATOM 572 C CA . TRP A 1 80 ? 1.914 0.087 -15.429 1.00 92.12 80 TRP A CA 1
ATOM 573 C C . TRP A 1 80 ? 1.038 0.243 -16.684 1.00 92.12 80 TRP A C 1
ATOM 575 O O . TRP A 1 80 ? 0.030 -0.441 -16.814 1.00 92.12 80 TRP A O 1
ATOM 585 N N . GLN A 1 81 ? 1.426 1.087 -17.643 1.00 89.50 81 GLN A N 1
ATOM 586 C CA . GLN A 1 81 ? 0.685 1.250 -18.904 1.00 89.50 81 GLN A CA 1
ATOM 587 C C . GLN A 1 81 ? 0.803 0.041 -19.851 1.00 89.50 81 GLN A C 1
ATOM 589 O O . GLN A 1 81 ? 0.038 -0.056 -20.803 1.00 89.50 81 GLN A O 1
ATOM 594 N N . GLN A 1 82 ? 1.722 -0.898 -19.598 1.00 90.81 82 GLN A N 1
ATOM 595 C CA . GLN A 1 82 ? 1.874 -2.129 -20.391 1.00 90.81 82 GLN A CA 1
ATOM 596 C C . GLN A 1 82 ? 0.890 -3.240 -19.983 1.00 90.81 82 GLN A C 1
ATOM 598 O O . GLN A 1 82 ? 1.001 -4.373 -20.453 1.00 90.81 82 GLN A O 1
ATOM 603 N N . LEU A 1 83 ? -0.068 -2.941 -19.100 1.00 91.00 83 LEU A N 1
ATOM 604 C CA . LEU A 1 83 ? -1.163 -3.844 -18.766 1.00 91.00 83 LEU A CA 1
ATOM 605 C C . LEU A 1 83 ? -1.945 -4.242 -20.019 1.00 91.00 83 LEU A C 1
ATOM 607 O O . LEU A 1 83 ? -2.433 -3.398 -20.764 1.00 91.00 83 LEU A O 1
ATOM 611 N N . THR A 1 84 ? -2.113 -5.545 -20.212 1.00 95.50 84 THR A N 1
ATOM 612 C CA . THR A 1 84 ? -2.871 -6.100 -21.341 1.00 95.50 84 THR A CA 1
ATOM 613 C C . THR A 1 84 ? -4.325 -6.388 -20.987 1.00 95.50 84 THR A C 1
ATOM 615 O O . THR A 1 84 ? -5.181 -6.388 -21.864 1.00 95.50 84 THR A O 1
ATOM 618 N N . HIS A 1 85 ? -4.612 -6.627 -19.705 1.00 95.81 85 HIS A N 1
ATOM 619 C CA . HIS A 1 85 ? -5.933 -7.005 -19.216 1.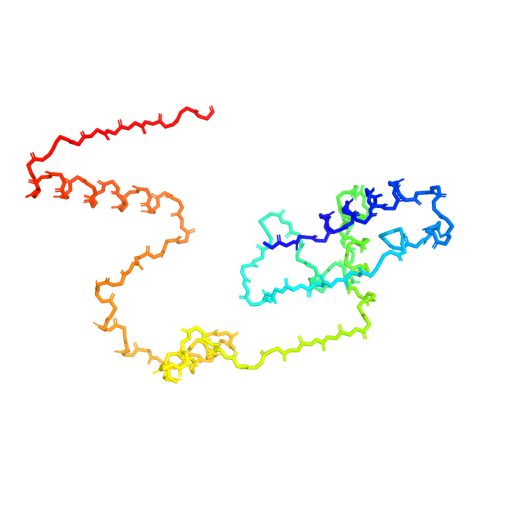00 95.81 85 HIS A CA 1
ATOM 620 C C . HIS A 1 85 ? -6.261 -6.230 -17.941 1.00 95.81 85 HIS A C 1
ATOM 622 O O . HIS A 1 85 ? -5.418 -6.084 -17.054 1.00 95.81 85 HIS A O 1
ATOM 628 N N . VAL A 1 86 ? -7.510 -5.778 -17.839 1.00 94.50 86 VAL A N 1
ATOM 629 C CA . VAL A 1 86 ? -8.067 -5.152 -16.638 1.00 94.50 86 VAL A CA 1
ATOM 630 C C . VAL A 1 86 ? -9.323 -5.921 -16.259 1.00 94.50 86 VAL A C 1
ATOM 632 O O . VAL A 1 86 ? -10.230 -6.071 -17.073 1.00 94.50 86 VAL A O 1
ATOM 635 N N . ILE A 1 87 ? -9.361 -6.424 -15.026 1.00 95.81 87 ILE A N 1
ATOM 636 C CA . ILE A 1 87 ? -10.490 -7.185 -14.487 1.00 95.81 87 ILE A CA 1
ATOM 637 C C . ILE A 1 87 ? -11.065 -6.397 -13.315 1.00 95.81 87 ILE A C 1
ATOM 639 O O . ILE A 1 87 ? -10.356 -6.100 -12.353 1.00 95.81 87 ILE A O 1
ATOM 643 N N . GLU A 1 88 ? -12.352 -6.067 -13.389 1.00 94.38 88 GLU A N 1
ATOM 644 C CA . GLU A 1 88 ? -13.068 -5.377 -12.319 1.00 94.38 88 GLU A CA 1
ATOM 645 C C . GLU A 1 88 ? -13.995 -6.352 -11.583 1.00 94.38 88 GLU A C 1
ATOM 647 O O . GLU A 1 88 ? -14.914 -6.923 -12.170 1.00 94.38 88 GLU A O 1
ATOM 652 N N . LEU A 1 89 ? -13.777 -6.520 -10.276 1.00 94.38 89 LEU A N 1
ATOM 653 C CA . LEU A 1 89 ? -14.659 -7.304 -9.412 1.00 94.38 89 LEU A CA 1
ATOM 654 C C . LEU A 1 89 ? -15.816 -6.425 -8.918 1.00 94.38 89 LEU A C 1
ATOM 656 O O . LEU A 1 89 ? -15.583 -5.365 -8.340 1.00 94.38 89 LEU A O 1
ATOM 660 N N . LYS A 1 90 ? -17.063 -6.865 -9.131 1.00 89.44 90 LYS A N 1
ATOM 661 C CA . LYS A 1 90 ? -18.274 -6.081 -8.807 1.00 89.44 90 LYS A CA 1
ATOM 662 C C . LYS A 1 90 ? -18.951 -6.469 -7.492 1.00 89.44 90 LYS A C 1
ATOM 664 O O . LYS A 1 90 ? -19.611 -5.636 -6.881 1.00 89.44 90 LYS A O 1
ATOM 669 N N . GLN A 1 91 ? -18.809 -7.718 -7.052 1.00 90.75 91 GLN A N 1
ATOM 670 C CA . GLN A 1 91 ? -19.516 -8.224 -5.877 1.00 90.75 91 GLN A CA 1
ATOM 671 C C . GLN A 1 91 ? -18.695 -8.015 -4.597 1.00 90.75 91 GLN A C 1
ATOM 673 O O . GLN A 1 91 ? -17.608 -8.574 -4.448 1.00 90.75 91 GLN A O 1
ATOM 678 N N . ASN A 1 92 ? -19.233 -7.242 -3.646 1.00 90.75 92 ASN A N 1
ATOM 679 C CA . ASN A 1 92 ? -18.645 -7.093 -2.315 1.00 90.75 92 ASN A CA 1
ATOM 680 C C . ASN A 1 92 ? -19.109 -8.235 -1.403 1.00 90.75 92 ASN A C 1
ATOM 682 O O . ASN A 1 92 ? -20.233 -8.238 -0.910 1.00 90.75 92 ASN A O 1
ATOM 686 N N . VAL A 1 93 ? -18.220 -9.197 -1.163 1.00 93.56 93 VAL A N 1
ATOM 687 C CA . VAL A 1 93 ? -18.507 -10.357 -0.306 1.00 93.56 93 VAL A CA 1
ATOM 688 C C . VAL A 1 93 ? -18.400 -10.055 1.194 1.00 93.56 93 VAL A C 1
ATOM 690 O O . VAL A 1 93 ? -18.942 -10.802 1.998 1.00 93.56 93 VAL A O 1
ATOM 693 N N . ARG A 1 94 ? -17.722 -8.968 1.595 1.00 91.38 94 ARG A N 1
ATOM 694 C CA . ARG A 1 94 ? -17.479 -8.635 3.012 1.00 91.38 94 ARG A CA 1
ATOM 695 C C . ARG A 1 94 ? -18.738 -8.138 3.714 1.00 91.38 94 ARG A C 1
ATOM 697 O O . ARG A 1 94 ? -18.954 -8.473 4.869 1.00 91.38 94 ARG A O 1
ATOM 704 N N . ALA A 1 95 ? -19.526 -7.324 3.023 1.00 90.62 95 ALA A N 1
ATOM 705 C CA . ALA A 1 95 ? -20.761 -6.742 3.541 1.00 90.62 95 ALA A CA 1
ATOM 706 C C . ALA A 1 95 ? -21.979 -7.224 2.739 1.00 90.62 95 ALA A C 1
ATOM 708 O O . ALA A 1 95 ? -22.928 -6.481 2.526 1.00 90.62 95 ALA A O 1
ATOM 709 N N . ILE A 1 96 ? -21.945 -8.473 2.260 1.00 91.62 96 ILE A N 1
ATOM 710 C CA . ILE A 1 96 ? -22.994 -9.022 1.389 1.00 91.62 96 ILE A CA 1
ATOM 711 C C . ILE A 1 96 ? -24.380 -9.026 2.052 1.00 91.62 96 ILE A C 1
ATOM 713 O O . ILE A 1 96 ? -25.392 -8.911 1.369 1.00 91.62 96 ILE A O 1
ATOM 717 N N . THR A 1 97 ? -24.421 -9.129 3.381 1.00 94.44 97 THR A N 1
ATOM 718 C CA . THR A 1 97 ? -25.646 -9.110 4.188 1.00 94.44 97 THR A CA 1
ATOM 719 C C . THR A 1 97 ? -26.160 -7.702 4.480 1.00 94.44 97 THR A C 1
ATOM 721 O O . THR A 1 97 ? -27.223 -7.573 5.077 1.00 94.44 97 THR A O 1
ATOM 724 N N . ASP A 1 98 ? -25.432 -6.656 4.079 1.00 90.25 98 ASP A N 1
ATOM 725 C CA . ASP A 1 98 ? -25.793 -5.258 4.319 1.00 90.25 98 ASP A CA 1
ATOM 726 C C . ASP A 1 98 ? -25.716 -4.437 3.015 1.00 90.25 98 ASP A C 1
ATOM 728 O O . ASP A 1 98 ? -24.736 -3.726 2.753 1.00 90.25 98 ASP A O 1
ATOM 732 N N . PRO A 1 99 ? -26.747 -4.540 2.152 1.00 88.50 99 PRO A N 1
ATOM 733 C CA . PRO A 1 99 ? -26.785 -3.825 0.879 1.00 88.50 99 PRO A CA 1
ATOM 734 C C . PRO A 1 99 ? -26.764 -2.302 1.039 1.00 88.50 99 PRO A C 1
ATOM 736 O O . PRO A 1 99 ? -26.208 -1.610 0.186 1.00 88.50 99 PRO A O 1
ATOM 739 N N . PHE A 1 100 ? -27.338 -1.782 2.129 1.00 85.44 100 PHE A N 1
A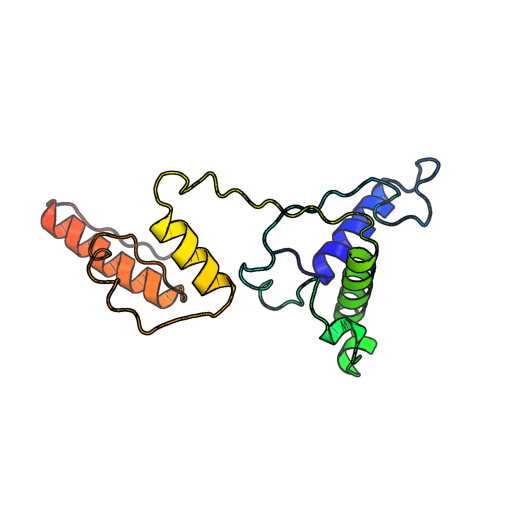TOM 740 C CA . PHE A 1 100 ? -27.359 -0.351 2.422 1.00 85.44 100 PHE A CA 1
ATOM 741 C C . PHE A 1 100 ? -25.945 0.171 2.691 1.00 85.44 100 PHE A C 1
ATOM 743 O O . PHE A 1 100 ? -25.516 1.157 2.090 1.00 85.44 100 PHE A O 1
ATOM 750 N N . TYR A 1 101 ? -25.176 -0.533 3.524 1.00 84.88 101 TYR A N 1
ATOM 751 C CA . TYR A 1 101 ? -23.783 -0.187 3.780 1.00 84.88 101 TYR A CA 1
ATOM 752 C C . TYR A 1 101 ? -22.916 -0.297 2.518 1.00 84.88 101 TYR A C 1
ATOM 754 O O . TYR A 1 101 ? -22.077 0.569 2.263 1.00 84.88 101 TYR A O 1
ATOM 762 N N . VAL A 1 102 ? -23.130 -1.323 1.686 1.00 89.19 102 VAL A N 1
ATOM 763 C CA . VAL A 1 102 ? -22.419 -1.460 0.402 1.00 89.19 102 VAL A CA 1
ATOM 764 C C . VAL A 1 102 ? -22.719 -0.287 -0.536 1.00 89.19 102 VAL A C 1
ATOM 766 O O . VAL A 1 102 ? -21.790 0.242 -1.151 1.00 89.19 102 VAL A O 1
ATOM 769 N N . ASP A 1 103 ? -23.979 0.142 -0.639 1.00 86.88 103 ASP A N 1
ATOM 770 C CA . ASP A 1 103 ? -24.355 1.316 -1.431 1.00 86.88 103 ASP A CA 1
ATOM 771 C C . ASP A 1 103 ? -23.688 2.595 -0.906 1.00 86.88 103 ASP A C 1
ATOM 773 O O . ASP A 1 103 ? -23.037 3.316 -1.667 1.00 86.88 103 ASP A O 1
ATOM 777 N N . LEU A 1 104 ? -23.743 2.819 0.409 1.00 84.75 104 LEU A N 1
ATOM 778 C CA . LEU A 1 104 ? -23.090 3.952 1.060 1.00 84.75 104 LEU A CA 1
ATOM 779 C C . LEU A 1 104 ? -21.583 3.993 0.749 1.00 84.75 104 LEU A C 1
ATOM 781 O O . LEU A 1 104 ? -21.059 5.029 0.334 1.00 84.75 104 LEU A O 1
ATOM 785 N N . LEU A 1 105 ? -20.874 2.865 0.874 1.00 86.62 105 LEU A N 1
ATOM 786 C CA . LEU A 1 105 ? -19.450 2.772 0.528 1.00 86.62 105 LEU A CA 1
ATOM 787 C C . LEU A 1 105 ? -19.183 3.083 -0.953 1.00 86.62 105 LEU A C 1
ATOM 789 O O . LEU A 1 105 ? -18.192 3.745 -1.280 1.00 86.62 105 LEU A O 1
ATOM 793 N N . ASN A 1 106 ? -20.056 2.632 -1.857 1.00 88.00 106 ASN A N 1
ATOM 794 C CA . ASN A 1 106 ? -19.944 2.926 -3.285 1.00 88.00 106 ASN A CA 1
ATOM 795 C C . ASN A 1 106 ? -20.162 4.417 -3.586 1.00 88.00 106 ASN A C 1
ATOM 797 O O . ASN A 1 106 ? -19.454 4.972 -4.431 1.00 88.00 106 ASN A O 1
ATOM 801 N N . ARG A 1 107 ? -21.076 5.080 -2.870 1.00 86.62 107 ARG A N 1
ATOM 802 C CA . ARG A 1 107 ? -21.288 6.534 -2.943 1.00 86.62 107 ARG A CA 1
ATOM 803 C C . ARG A 1 107 ? -20.071 7.313 -2.446 1.00 86.62 107 ARG A C 1
ATOM 805 O O . ARG A 1 107 ? -19.580 8.183 -3.170 1.00 86.62 107 ARG A O 1
ATOM 812 N N . PHE A 1 108 ? -19.495 6.935 -1.298 1.00 84.88 108 PHE A N 1
ATOM 813 C CA . PHE A 1 108 ? -18.230 7.504 -0.802 1.00 84.88 108 PHE A CA 1
ATOM 814 C C . PHE A 1 108 ? -17.108 7.380 -1.831 1.00 84.88 108 PHE A C 1
ATOM 816 O O . PHE A 1 108 ? -16.410 8.348 -2.126 1.00 84.88 108 PHE A O 1
ATOM 823 N N . ARG A 1 109 ? -16.967 6.193 -2.425 1.00 87.00 109 ARG A N 1
ATOM 824 C CA . ARG A 1 109 ? -15.951 5.915 -3.442 1.00 87.00 109 ARG A CA 1
ATOM 825 C C . ARG A 1 109 ? -16.085 6.807 -4.679 1.00 87.00 109 ARG A C 1
ATOM 827 O O . ARG A 1 109 ? -15.076 7.140 -5.295 1.00 87.00 109 ARG A O 1
ATOM 834 N N . ARG A 1 110 ? -17.312 7.180 -5.051 1.00 86.31 110 ARG A N 1
ATOM 835 C CA . ARG A 1 110 ? -17.619 8.044 -6.205 1.00 86.31 110 ARG A CA 1
ATOM 836 C C . ARG A 1 110 ? -17.727 9.527 -5.848 1.00 86.31 110 ARG A C 1
ATOM 838 O O . ARG A 1 110 ? -18.001 10.323 -6.740 1.00 86.31 110 ARG A O 1
ATOM 845 N N . LEU A 1 111 ? -17.501 9.893 -4.582 1.00 81.19 111 LEU A N 1
ATOM 846 C CA . LEU A 1 111 ? -17.676 11.251 -4.054 1.00 81.19 111 LEU A CA 1
ATOM 847 C C . LEU A 1 111 ? -19.101 11.805 -4.266 1.00 81.19 111 LEU A C 1
ATOM 849 O O . LEU A 1 111 ? -19.285 12.999 -4.475 1.00 81.19 111 LEU A O 1
ATOM 853 N N . GLN A 1 112 ? -20.109 10.932 -4.211 1.00 81.56 112 GLN A N 1
ATOM 854 C CA . GLN A 1 112 ? -21.528 11.271 -4.366 1.00 81.56 112 GLN A CA 1
ATOM 855 C C . GLN A 1 112 ? -22.195 11.303 -2.988 1.00 81.56 112 GLN A C 1
ATOM 857 O O . GLN A 1 112 ? -22.868 10.352 -2.597 1.00 81.56 112 GLN A O 1
ATOM 862 N N . LEU A 1 113 ? -21.927 12.354 -2.214 1.00 71.62 113 LEU A N 1
ATOM 863 C CA . LEU A 1 113 ? -22.428 12.477 -0.845 1.00 71.62 113 LEU A CA 1
ATOM 864 C C . LEU A 1 113 ? -23.636 13.410 -0.787 1.00 71.62 113 LEU A C 1
ATOM 866 O O . LEU A 1 113 ? -23.497 14.607 -1.029 1.00 71.62 113 LEU A O 1
ATOM 870 N N . ASP A 1 114 ? -24.782 12.858 -0.397 1.00 69.25 114 ASP A N 1
ATOM 871 C CA . ASP A 1 114 ? -25.900 13.631 0.141 1.00 69.25 114 ASP A CA 1
ATOM 872 C C . ASP A 1 114 ? -25.686 13.852 1.649 1.00 69.25 114 ASP A C 1
ATOM 874 O O . ASP A 1 114 ? -24.955 13.102 2.304 1.00 69.25 114 ASP A O 1
ATOM 878 N N . ALA A 1 115 ? -26.270 14.921 2.200 1.00 58.31 115 ALA A N 1
ATOM 879 C CA . ALA A 1 115 ? -26.040 15.329 3.585 1.00 58.31 115 ALA A CA 1
ATOM 880 C C . ALA A 1 115 ? -26.424 14.206 4.572 1.00 58.31 115 ALA A C 1
ATOM 882 O O . ALA A 1 115 ? -27.554 13.721 4.510 1.00 58.31 115 ALA A O 1
ATOM 883 N N . PRO A 1 116 ? -25.549 13.787 5.502 1.00 59.94 116 PRO A N 1
ATOM 884 C CA . PRO A 1 116 ? -25.729 12.484 6.117 1.00 59.94 116 PRO A CA 1
ATOM 885 C C . PRO A 1 116 ? -26.291 12.634 7.533 1.00 59.94 116 PRO A C 1
ATOM 887 O O . PRO A 1 116 ? -25.620 13.110 8.449 1.00 59.94 116 PRO A O 1
ATOM 890 N N . THR A 1 117 ? -27.534 12.200 7.717 1.00 62.81 117 THR A N 1
ATOM 891 C CA . THR A 1 117 ? -28.205 12.034 9.021 1.00 62.81 117 THR A CA 1
ATOM 892 C C . THR A 1 117 ? -27.931 10.661 9.657 1.00 62.81 117 THR A C 1
ATOM 894 O O . THR A 1 117 ? -28.370 10.384 10.770 1.00 62.81 117 THR A O 1
ATOM 897 N N . GLU A 1 118 ? -27.167 9.805 8.978 1.00 63.28 118 GLU A N 1
ATOM 898 C CA . GLU A 1 118 ? -27.095 8.353 9.202 1.00 63.28 118 GLU A CA 1
ATOM 899 C C . GLU A 1 118 ? -26.024 7.915 10.225 1.00 63.28 118 GLU A C 1
ATOM 901 O O . GLU A 1 118 ? -25.876 6.729 10.502 1.00 63.28 118 GLU A O 1
ATOM 906 N N . TYR A 1 119 ? -25.271 8.846 10.823 1.00 65.19 119 TYR A N 1
ATOM 907 C CA . TYR A 1 119 ? -24.102 8.510 11.656 1.00 65.19 119 TYR A CA 1
ATOM 908 C C . TYR A 1 119 ? -24.403 8.168 13.119 1.00 65.19 119 TYR A C 1
ATOM 910 O O . TYR A 1 119 ? -23.499 7.754 13.844 1.00 65.19 119 TYR A O 1
ATOM 918 N N . GLN A 1 120 ? -25.646 8.334 13.574 1.00 65.50 120 GLN A N 1
ATOM 919 C CA . GLN A 1 120 ? -26.010 8.106 14.979 1.00 65.50 120 GLN A CA 1
ATOM 920 C C . GLN A 1 120 ? -25.887 6.635 15.408 1.00 65.50 120 GLN A C 1
ATOM 922 O O . GLN A 1 120 ? -25.794 6.351 16.595 1.00 65.50 120 GLN A O 1
ATOM 927 N N . THR A 1 121 ? -25.850 5.691 14.467 1.00 67.81 121 THR A N 1
ATOM 928 C CA . THR A 1 121 ? -25.710 4.254 14.753 1.00 67.81 121 THR A CA 1
ATOM 929 C C . THR A 1 121 ? -24.262 3.813 14.991 1.00 67.81 121 THR A C 1
ATOM 931 O O . THR A 1 121 ? -24.029 2.670 15.372 1.00 67.81 121 THR A O 1
ATOM 934 N N . LEU A 1 122 ? -23.275 4.698 14.799 1.00 66.31 122 LEU A N 1
ATOM 935 C CA . LEU A 1 122 ? -21.844 4.366 14.874 1.00 66.31 122 LEU A CA 1
ATOM 936 C C . LEU A 1 122 ? -21.202 4.646 16.244 1.00 66.31 122 LEU A C 1
ATOM 938 O O . LEU A 1 122 ? -19.977 4.640 16.351 1.00 66.31 122 LEU A O 1
ATOM 942 N N . CYS A 1 123 ? -21.995 4.886 17.292 1.00 69.50 123 CYS A N 1
ATOM 943 C CA . CYS A 1 123 ? -21.505 5.263 18.625 1.00 69.50 123 CYS A CA 1
ATOM 944 C C . CYS A 1 123 ? -20.496 4.268 19.226 1.00 69.50 123 CYS A C 1
ATOM 946 O O . CYS A 1 123 ? -19.547 4.692 19.886 1.00 69.50 123 CYS A O 1
ATOM 948 N N . ASP A 1 124 ? -20.667 2.973 18.946 1.00 73.81 124 ASP A N 1
ATOM 949 C CA . ASP A 1 124 ? -19.823 1.889 19.469 1.00 73.81 124 ASP A CA 1
ATOM 950 C C . ASP A 1 124 ? -18.793 1.374 18.446 1.00 73.81 124 ASP A C 1
ATOM 952 O O . ASP A 1 124 ? -18.098 0.381 18.678 1.00 73.81 124 ASP A O 1
ATOM 956 N N . ALA A 1 125 ? -18.677 2.031 17.288 1.00 78.81 125 ALA A N 1
ATOM 957 C CA . ALA A 1 125 ? -17.754 1.613 16.244 1.00 78.81 125 ALA A CA 1
ATOM 958 C C . ALA A 1 125 ? -16.288 1.940 16.610 1.00 78.81 125 ALA A C 1
ATOM 960 O O . ALA A 1 125 ? -16.004 2.978 17.220 1.00 78.81 125 ALA A O 1
ATOM 961 N N . PRO A 1 126 ? -15.312 1.111 16.187 1.00 83.06 126 PRO A N 1
ATOM 962 C CA . PRO A 1 126 ? -13.901 1.464 16.277 1.00 83.06 126 PRO A CA 1
ATOM 963 C C . PRO A 1 126 ? -13.608 2.795 15.572 1.00 83.06 126 PRO A C 1
ATOM 965 O O . PRO A 1 126 ? -13.959 2.992 14.408 1.00 83.06 126 PRO A O 1
ATOM 968 N N . VAL A 1 127 ? -12.914 3.699 16.265 1.00 85.44 127 VAL A N 1
ATOM 969 C CA . VAL A 1 127 ? -12.564 5.018 15.722 1.00 85.44 127 VAL A CA 1
ATOM 970 C C . VAL A 1 127 ? -11.251 4.931 14.946 1.00 85.44 127 VAL A C 1
ATOM 972 O O . VAL A 1 127 ? -10.204 4.586 15.498 1.00 85.44 127 VAL A O 1
ATOM 975 N N . ILE A 1 128 ? -11.293 5.277 13.660 1.00 87.44 128 ILE A N 1
ATOM 976 C CA . ILE A 1 128 ? -10.110 5.357 12.795 1.00 87.44 128 ILE A CA 1
ATOM 977 C C . ILE A 1 128 ? -9.648 6.814 12.718 1.00 87.44 128 ILE A C 1
ATOM 979 O O . ILE A 1 128 ? -10.425 7.711 12.402 1.00 87.44 128 ILE A O 1
ATOM 983 N N . PHE A 1 129 ? -8.359 7.051 12.963 1.00 89.06 129 PHE A N 1
ATOM 984 C CA . PHE A 1 129 ? -7.765 8.387 12.943 1.00 89.06 129 PHE A CA 1
ATOM 985 C C . PHE A 1 129 ? -6.847 8.567 11.736 1.00 89.06 129 PHE A C 1
ATOM 987 O O . PHE A 1 129 ? -5.999 7.721 11.458 1.00 89.06 129 PHE A O 1
ATOM 994 N N . GLY A 1 130 ? -6.936 9.726 11.082 1.00 87.44 130 GLY A N 1
ATOM 995 C CA . GLY A 1 130 ? -5.995 10.120 10.026 1.00 87.44 130 GLY A CA 1
ATOM 996 C C . GLY A 1 130 ? -4.608 10.536 10.540 1.00 87.44 130 GLY A C 1
ATOM 997 O O . GLY A 1 130 ? -3.695 10.738 9.746 1.00 87.44 130 GLY A O 1
ATOM 998 N N . SER A 1 131 ? -4.432 10.673 11.859 1.00 90.69 131 SER A N 1
ATOM 999 C CA . SER A 1 131 ? -3.177 11.095 12.487 1.00 90.69 131 SER A CA 1
ATOM 1000 C C . SER A 1 131 ? -2.766 10.147 13.604 1.00 90.69 131 SER A C 1
ATOM 1002 O O . SER A 1 131 ? -3.552 9.862 14.512 1.00 90.69 131 SER A O 1
ATOM 1004 N N . ARG A 1 132 ? -1.491 9.736 13.579 1.00 88.88 132 ARG A N 1
ATOM 1005 C CA . ARG A 1 132 ? -0.867 8.939 14.643 1.00 88.88 132 ARG A CA 1
ATOM 1006 C C . ARG A 1 132 ? -0.978 9.630 16.002 1.00 88.88 132 ARG A C 1
ATOM 1008 O O . ARG A 1 132 ? -1.368 8.989 16.966 1.00 88.88 132 ARG A O 1
ATOM 1015 N N . ARG A 1 133 ? -0.718 10.941 16.070 1.00 90.62 133 ARG A N 1
ATOM 1016 C CA . ARG A 1 133 ? -0.776 11.706 17.329 1.00 90.62 133 ARG A CA 1
ATOM 1017 C C . ARG A 1 133 ? -2.169 11.666 17.963 1.00 90.62 133 ARG A C 1
ATOM 1019 O O . ARG A 1 133 ? -2.276 11.495 19.171 1.00 90.62 133 ARG A O 1
ATOM 1026 N N . LEU A 1 134 ? -3.221 11.822 17.155 1.00 91.06 134 LEU A N 1
ATOM 1027 C CA . LEU A 1 134 ? -4.603 11.790 17.650 1.00 91.06 134 LEU A CA 1
ATOM 1028 C C . LEU A 1 134 ? -5.004 10.387 18.105 1.00 91.06 134 LEU A C 1
ATOM 1030 O O . LEU A 1 134 ? -5.571 10.245 19.184 1.00 91.06 134 LEU A O 1
ATOM 1034 N N . ARG A 1 135 ? -4.644 9.359 17.326 1.00 92.62 135 ARG A N 1
ATOM 1035 C CA . ARG A 1 135 ? -4.829 7.956 17.713 1.00 92.62 135 ARG A CA 1
ATOM 1036 C C . ARG A 1 135 ? -4.156 7.653 19.048 1.00 92.62 135 ARG A C 1
ATOM 1038 O O . ARG A 1 135 ? -4.782 7.074 19.924 1.00 92.62 135 ARG A O 1
ATOM 1045 N N . ASP A 1 136 ? -2.890 8.034 19.199 1.00 91.00 136 ASP A N 1
ATOM 1046 C CA . ASP A 1 136 ? -2.096 7.707 20.384 1.00 91.00 136 ASP A CA 1
ATOM 1047 C C . ASP A 1 136 ? -2.648 8.428 21.626 1.00 91.00 136 ASP A C 1
ATOM 1049 O O . ASP A 1 136 ? -2.759 7.819 22.691 1.00 91.00 136 ASP A O 1
ATOM 1053 N N . LEU A 1 137 ? -3.097 9.682 21.478 1.00 91.25 137 LEU A N 1
ATOM 1054 C CA . LEU A 1 137 ? -3.803 10.412 22.534 1.00 91.25 137 LEU A CA 1
ATOM 1055 C C . LEU A 1 137 ? -5.121 9.720 22.922 1.00 91.25 137 LEU A C 1
ATOM 1057 O O . LEU A 1 137 ? -5.352 9.472 24.104 1.00 91.25 137 LEU A O 1
ATOM 1061 N N . TYR A 1 138 ? -5.962 9.376 21.941 1.00 91.00 138 TYR A N 1
ATOM 1062 C CA . TYR A 1 138 ? -7.236 8.690 22.181 1.00 91.00 138 TYR A CA 1
ATOM 1063 C C . TYR A 1 138 ? -7.034 7.340 22.875 1.00 91.00 138 TYR A C 1
ATOM 1065 O O . TYR A 1 138 ? -7.672 7.060 23.889 1.00 91.00 138 TYR A O 1
ATOM 1073 N N . ASN A 1 139 ? -6.098 6.532 22.373 1.00 90.88 139 ASN A N 1
ATOM 1074 C CA . ASN A 1 139 ? -5.772 5.229 22.942 1.00 90.88 139 ASN A CA 1
ATOM 1075 C C . ASN A 1 139 ? -5.245 5.357 24.375 1.00 90.88 139 ASN A C 1
ATOM 1077 O O . ASN A 1 139 ? -5.628 4.564 25.226 1.00 90.88 139 ASN A O 1
ATOM 1081 N N . THR A 1 140 ? -4.427 6.376 24.663 1.00 91.62 140 THR A N 1
ATOM 1082 C CA . THR A 1 140 ? -3.930 6.650 26.023 1.00 91.62 140 THR A CA 1
ATOM 1083 C C . THR A 1 140 ? -5.080 6.956 26.983 1.00 91.62 140 THR A C 1
ATOM 1085 O O . THR A 1 140 ? -5.132 6.402 28.080 1.00 91.62 140 THR A O 1
ATOM 1088 N N . ILE A 1 141 ? -6.027 7.806 26.568 1.00 92.25 141 ILE A N 1
ATOM 1089 C CA . ILE A 1 141 ? -7.201 8.157 27.380 1.00 92.25 141 ILE A CA 1
ATOM 1090 C C . ILE A 1 141 ? -8.065 6.917 27.634 1.00 92.25 141 ILE A C 1
ATOM 1092 O O . ILE A 1 141 ? -8.397 6.629 28.782 1.00 92.25 141 ILE A O 1
ATOM 1096 N N . ARG A 1 142 ? -8.392 6.151 26.584 1.00 90.69 142 ARG A N 1
ATOM 1097 C CA . ARG A 1 142 ? -9.231 4.948 26.700 1.00 90.69 142 ARG A CA 1
ATOM 1098 C C . ARG A 1 142 ? -8.577 3.849 27.533 1.00 90.69 142 ARG A C 1
ATOM 1100 O O . ARG A 1 142 ? -9.256 3.240 28.352 1.00 90.69 142 ARG A O 1
ATOM 1107 N N . ALA A 1 143 ? -7.275 3.622 27.368 1.00 92.50 143 ALA A N 1
ATOM 1108 C CA . ALA A 1 143 ? -6.543 2.625 28.145 1.00 92.50 143 ALA A CA 1
ATOM 1109 C C . ALA A 1 143 ? -6.491 2.985 29.636 1.00 92.50 143 ALA A C 1
ATOM 1111 O O . ALA A 1 143 ? -6.681 2.110 30.478 1.00 92.50 143 ALA A O 1
ATOM 1112 N N . ARG A 1 144 ? -6.301 4.272 29.970 1.00 94.69 144 ARG A N 1
ATOM 1113 C CA . ARG A 1 144 ? -6.354 4.740 31.362 1.00 94.69 144 ARG A CA 1
ATOM 1114 C C . ARG A 1 144 ? -7.745 4.547 31.970 1.00 94.69 144 ARG A C 1
ATOM 1116 O O . ARG A 1 144 ? -7.846 3.958 33.038 1.00 94.69 144 ARG A O 1
ATOM 1123 N N . GLN A 1 145 ? -8.797 4.976 31.269 1.00 93.94 145 GLN A N 1
ATOM 1124 C CA . GLN A 1 145 ? -10.182 4.799 31.726 1.00 93.94 145 GLN A CA 1
ATOM 1125 C C . GLN A 1 145 ? -10.519 3.323 31.963 1.00 93.94 145 GLN A C 1
ATOM 1127 O O . GLN A 1 145 ? -11.130 2.981 32.969 1.00 93.94 145 GLN A O 1
ATOM 1132 N N . PHE A 1 146 ? -10.093 2.437 31.062 1.00 93.00 146 PHE A N 1
ATOM 1133 C CA . PHE A 1 146 ? -10.299 0.999 31.214 1.00 93.00 146 PHE A CA 1
ATOM 1134 C C . PHE A 1 146 ? -9.575 0.433 32.445 1.00 93.00 146 PHE A C 1
ATOM 1136 O O . PHE A 1 146 ? -10.164 -0.335 33.204 1.00 93.00 146 PHE A O 1
ATOM 1143 N N . ALA A 1 147 ? -8.316 0.822 32.667 1.00 95.94 147 ALA A N 1
ATOM 1144 C CA . ALA A 1 147 ? -7.542 0.392 33.830 1.00 95.94 147 ALA A CA 1
ATOM 1145 C C . ALA A 1 147 ? -8.192 0.854 35.148 1.00 95.94 147 ALA A C 1
ATOM 1147 O O . ALA A 1 147 ? -8.330 0.058 36.073 1.00 95.94 147 ALA A O 1
ATOM 1148 N N . GLU A 1 148 ? -8.676 2.099 35.197 1.00 95.62 148 GLU A N 1
ATOM 1149 C CA . GLU A 1 148 ? -9.442 2.637 36.331 1.00 95.62 148 GLU A CA 1
ATOM 1150 C C . GLU A 1 148 ? -10.736 1.841 36.573 1.00 95.62 148 GLU A C 1
ATOM 1152 O O . GLU A 1 148 ? -11.010 1.433 37.699 1.00 95.62 148 GLU A O 1
ATOM 1157 N N . GLN A 1 149 ? -11.507 1.557 35.519 1.00 96.25 149 GLN A N 1
ATOM 1158 C CA . GLN A 1 149 ? -12.772 0.815 35.613 1.00 96.25 149 GLN A CA 1
ATOM 1159 C C . GLN A 1 149 ? -12.591 -0.645 36.043 1.00 96.25 149 GLN A C 1
ATOM 1161 O O . GLN A 1 149 ? -13.467 -1.214 36.690 1.00 96.25 149 GLN A O 1
ATOM 1166 N N . THR A 1 150 ? -11.468 -1.260 35.673 1.00 96.31 150 THR A N 1
ATOM 1167 C CA . THR A 1 150 ? -11.172 -2.676 35.945 1.00 96.31 150 THR A CA 1
ATOM 1168 C C . THR A 1 150 ? -10.246 -2.888 37.139 1.00 96.31 150 THR A C 1
ATOM 1170 O O . THR A 1 150 ? -9.879 -4.028 37.425 1.00 96.31 150 THR A O 1
ATOM 1173 N N . ASN A 1 151 ? -9.885 -1.815 37.849 1.00 96.19 151 ASN A N 1
ATOM 1174 C CA . ASN A 1 151 ? -8.957 -1.832 38.979 1.00 96.19 151 ASN A CA 1
ATOM 1175 C C . ASN A 1 151 ? -7.598 -2.479 38.637 1.00 96.19 151 ASN A C 1
ATOM 1177 O O . ASN A 1 151 ? -7.047 -3.268 39.406 1.00 96.19 151 ASN A O 1
ATOM 1181 N N . GLN A 1 152 ? -7.075 -2.162 37.452 1.00 95.62 152 GLN A N 1
ATOM 1182 C CA . GLN A 1 152 ? -5.783 -2.635 36.958 1.00 95.62 152 GLN A CA 1
ATOM 1183 C C . GLN A 1 152 ? -4.749 -1.509 36.956 1.00 95.62 152 GLN A C 1
ATOM 1185 O O . GLN A 1 152 ? -5.070 -0.331 36.802 1.00 95.62 152 GLN A O 1
ATOM 1190 N N . THR A 1 153 ? -3.473 -1.872 37.077 1.00 94.31 153 THR A N 1
ATOM 1191 C CA . THR A 1 153 ? -2.375 -0.907 36.981 1.00 94.31 153 THR A CA 1
ATOM 1192 C C . THR A 1 153 ? -2.114 -0.537 35.524 1.00 94.31 153 THR A C 1
ATOM 1194 O O . THR A 1 153 ? -1.849 -1.398 34.685 1.00 94.31 153 THR A O 1
ATOM 1197 N N . TYR A 1 154 ? -2.135 0.760 35.220 1.00 93.19 154 TYR A N 1
ATOM 1198 C CA . TYR A 1 154 ? -1.773 1.271 33.901 1.00 93.19 154 TYR A CA 1
ATOM 1199 C C . TYR A 1 154 ? -0.264 1.520 33.800 1.00 93.19 154 TYR A C 1
ATOM 1201 O O . TYR A 1 154 ? 0.286 2.354 34.521 1.00 93.19 154 TYR A O 1
ATOM 1209 N N . HIS A 1 155 ? 0.396 0.849 32.857 1.00 91.12 155 HIS A N 1
ATOM 1210 C CA . HIS A 1 155 ? 1.802 1.078 32.532 1.00 91.12 155 HIS A CA 1
ATOM 1211 C C . HIS A 1 155 ? 1.932 1.704 31.141 1.00 91.12 155 HIS A C 1
ATOM 1213 O O . HIS A 1 155 ? 1.406 1.176 30.163 1.00 91.12 155 HIS A O 1
ATOM 1219 N N . PHE A 1 156 ? 2.657 2.820 31.042 1.00 86.31 156 PHE A N 1
ATOM 1220 C CA . PHE A 1 156 ? 2.935 3.493 29.775 1.00 86.31 156 PHE A CA 1
ATOM 1221 C C . PHE A 1 156 ? 4.428 3.452 29.473 1.00 86.31 156 PHE A C 1
ATOM 1223 O O . PHE A 1 156 ? 5.242 3.910 30.274 1.00 86.31 156 PHE A O 1
ATOM 1230 N N . TYR A 1 157 ? 4.773 2.938 28.297 1.00 85.06 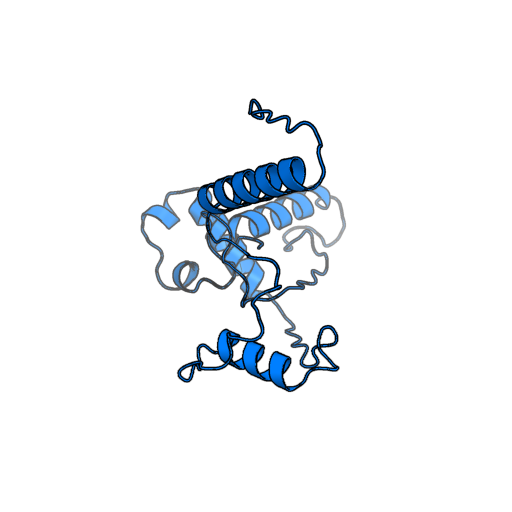157 TYR A N 1
ATOM 1231 C CA . TYR A 1 157 ? 6.149 2.834 27.834 1.00 85.06 157 TYR A CA 1
ATOM 1232 C C . TYR A 1 157 ? 6.297 3.599 26.526 1.00 85.06 157 TYR A C 1
ATOM 1234 O O . TYR A 1 157 ? 5.536 3.393 25.580 1.00 85.06 157 TYR A O 1
ATOM 1242 N N . LEU A 1 158 ? 7.294 4.477 26.466 1.00 80.62 158 LEU A N 1
ATOM 1243 C CA . LEU A 1 158 ? 7.708 5.093 25.215 1.00 80.62 158 LEU A CA 1
ATOM 1244 C C . LEU A 1 158 ? 8.614 4.111 24.475 1.00 80.62 158 LEU A C 1
ATOM 1246 O O . LEU A 1 158 ? 9.618 3.659 25.029 1.00 80.62 158 LEU A O 1
ATOM 1250 N N . ALA A 1 159 ? 8.271 3.797 23.228 1.00 76.69 159 ALA A N 1
ATOM 1251 C CA . ALA A 1 159 ? 9.217 3.149 22.333 1.00 76.69 159 ALA A CA 1
ATOM 1252 C C . ALA A 1 159 ? 10.401 4.105 22.112 1.00 76.69 159 ALA A C 1
ATOM 1254 O O . ALA A 1 159 ? 10.198 5.292 21.845 1.00 76.69 159 ALA A O 1
ATOM 1255 N N . ARG A 1 160 ? 11.627 3.601 22.276 1.00 67.25 160 ARG A N 1
ATOM 1256 C CA . ARG A 1 160 ? 12.819 4.274 21.760 1.00 67.25 160 ARG A CA 1
ATOM 1257 C C . ARG A 1 160 ? 12.991 3.787 20.328 1.00 67.25 160 ARG A C 1
ATOM 1259 O O . ARG A 1 160 ? 13.224 2.596 20.137 1.00 67.25 160 ARG A O 1
ATOM 1266 N N . ASP A 1 161 ? 12.785 4.695 19.384 1.00 54.81 161 ASP A N 1
ATOM 1267 C CA . ASP A 1 161 ? 13.102 4.482 17.971 1.00 54.81 161 ASP A CA 1
ATOM 1268 C C . ASP A 1 161 ? 14.622 4.574 17.748 1.00 54.81 161 ASP A C 1
ATOM 1270 O O . ASP A 1 161 ? 15.272 5.396 18.442 1.00 54.81 161 ASP A O 1
#